Protein AF-A0A7C1V9N7-F1 (afdb_monomer)

Sequence (84 aa):
NDELTNHWDNGMVGNYWSDYSGIDADDDGIGDTPYDIPGVEGVQDNFPIWDDGPDVQIPGYNLSFFLGILSVVVIILSKKLKKS

Structure (mmCIF, N/CA/C/O backbone):
data_AF-A0A7C1V9N7-F1
#
_entry.id   AF-A0A7C1V9N7-F1
#
loop_
_atom_site.group_PDB
_atom_site.id
_atom_site.type_symbol
_atom_site.label_atom_id
_atom_site.label_alt_id
_atom_site.label_comp_id
_atom_site.label_asym_id
_atom_site.label_entity_id
_atom_site.label_seq_id
_atom_site.pdbx_PDB_ins_code
_atom_site.Cartn_x
_atom_site.Cartn_y
_atom_site.Cartn_z
_atom_site.occupancy
_atom_site.B_iso_or_equiv
_atom_site.auth_seq_id
_atom_site.auth_comp_id
_atom_site.auth_asym_id
_atom_site.auth_atom_id
_atom_site.pdbx_PDB_model_num
ATOM 1 N N . ASN A 1 1 ? 8.287 -20.126 -27.208 1.00 41.78 1 ASN A N 1
ATOM 2 C CA . ASN A 1 1 ? 8.063 -19.696 -25.818 1.00 41.78 1 ASN A CA 1
ATOM 3 C C . ASN A 1 1 ? 9.255 -18.850 -25.447 1.00 41.78 1 ASN A C 1
ATOM 5 O O . ASN A 1 1 ? 10.202 -19.381 -24.886 1.00 41.78 1 ASN A O 1
ATOM 9 N N . ASP A 1 2 ? 9.263 -17.600 -25.911 1.00 46.03 2 ASP A N 1
ATOM 10 C CA . ASP A 1 2 ? 10.218 -16.624 -25.392 1.00 46.03 2 ASP A CA 1
ATOM 11 C C . ASP A 1 2 ? 9.733 -16.301 -23.991 1.00 46.03 2 ASP A C 1
ATOM 13 O O . ASP A 1 2 ? 8.665 -15.714 -23.813 1.00 46.03 2 ASP A O 1
ATOM 17 N N . GLU A 1 3 ? 10.465 -16.797 -23.001 1.00 54.44 3 GLU A N 1
ATOM 18 C CA . GLU A 1 3 ? 10.309 -16.305 -21.650 1.00 54.44 3 GLU A CA 1
ATOM 19 C C . GLU A 1 3 ? 10.646 -14.820 -21.694 1.00 54.44 3 GLU A C 1
ATOM 21 O O . GLU A 1 3 ? 11.743 -14.423 -22.090 1.00 54.44 3 GLU A O 1
ATOM 26 N N . LEU A 1 4 ? 9.664 -13.994 -21.345 1.00 57.38 4 LEU A N 1
ATOM 27 C CA . LEU A 1 4 ? 9.796 -12.554 -21.175 1.00 57.38 4 LEU A CA 1
ATOM 28 C C . LEU A 1 4 ? 10.628 -12.260 -19.917 1.00 57.38 4 LEU A C 1
ATOM 30 O O .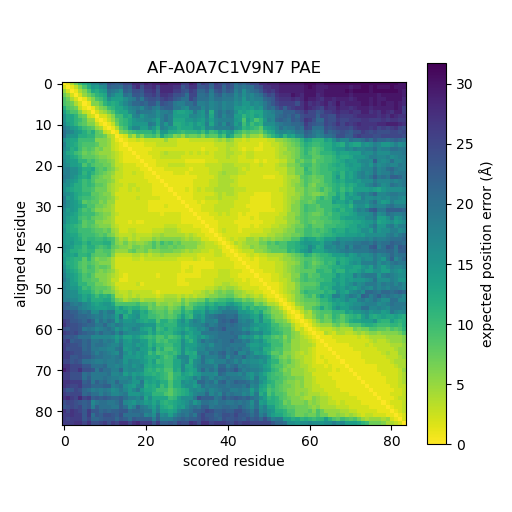 LEU A 1 4 ? 10.206 -11.528 -19.029 1.00 57.38 4 LEU A O 1
ATOM 34 N N . THR A 1 5 ? 11.815 -12.855 -19.814 1.00 53.91 5 THR A N 1
ATOM 35 C CA . THR A 1 5 ? 12.824 -12.494 -18.826 1.00 53.91 5 THR A CA 1
ATOM 36 C C . THR A 1 5 ? 13.386 -11.142 -19.229 1.00 53.91 5 THR A C 1
ATOM 38 O O . THR A 1 5 ? 14.352 -11.038 -19.990 1.00 53.91 5 THR A O 1
ATOM 41 N N . ASN A 1 6 ? 12.728 -10.086 -18.762 1.00 56.84 6 ASN A N 1
ATOM 42 C CA . ASN A 1 6 ? 13.232 -8.733 -18.865 1.00 56.84 6 ASN A CA 1
ATOM 43 C C . ASN A 1 6 ? 14.483 -8.639 -17.987 1.00 56.84 6 ASN A C 1
ATOM 45 O O . ASN A 1 6 ? 14.415 -8.673 -16.768 1.00 56.84 6 ASN A O 1
ATOM 49 N N . HIS A 1 7 ? 15.648 -8.547 -18.624 1.00 54.69 7 HIS A N 1
ATOM 50 C CA . HIS A 1 7 ? 16.967 -8.672 -17.991 1.00 54.69 7 HIS A CA 1
ATOM 51 C C . HIS A 1 7 ? 17.318 -7.543 -16.988 1.00 54.69 7 HIS A C 1
ATOM 53 O O . HIS A 1 7 ? 18.446 -7.490 -16.493 1.00 54.69 7 HIS A O 1
ATOM 59 N N . TRP A 1 8 ? 16.379 -6.621 -16.740 1.00 57.78 8 TRP A N 1
ATOM 60 C CA . TRP A 1 8 ? 16.446 -5.552 -15.743 1.00 57.78 8 TRP A CA 1
ATOM 61 C C . TRP A 1 8 ? 15.771 -5.922 -14.413 1.00 57.78 8 TRP A C 1
ATOM 63 O O . TRP A 1 8 ? 16.068 -5.281 -13.411 1.00 57.78 8 TRP A O 1
ATOM 73 N N . ASP A 1 9 ? 14.925 -6.954 -14.393 1.00 55.16 9 ASP A N 1
ATOM 74 C CA . ASP A 1 9 ? 14.288 -7.481 -13.187 1.00 55.16 9 ASP A CA 1
ATOM 75 C C . ASP A 1 9 ? 15.174 -8.591 -12.596 1.00 55.16 9 ASP A C 1
ATOM 77 O O . ASP A 1 9 ? 15.432 -9.615 -13.234 1.00 55.16 9 ASP A O 1
ATOM 81 N N . ASN A 1 10 ? 15.713 -8.372 -11.395 1.00 63.88 10 ASN A N 1
ATOM 82 C CA . ASN A 1 10 ? 16.496 -9.380 -10.673 1.00 63.88 10 ASN A CA 1
ATOM 83 C C . ASN A 1 10 ? 15.641 -10.202 -9.687 1.00 63.88 10 ASN A C 1
ATOM 85 O O . ASN A 1 10 ? 16.205 -10.962 -8.898 1.00 63.88 10 ASN A O 1
ATOM 89 N N . GLY A 1 11 ? 14.314 -10.024 -9.704 1.00 60.53 11 GLY A N 1
ATOM 90 C C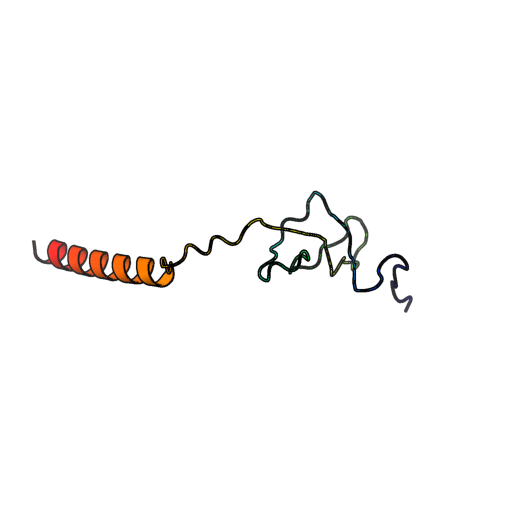A . GLY A 1 11 ? 13.368 -10.629 -8.767 1.00 60.53 11 GLY A CA 1
ATOM 91 C C . GLY A 1 11 ? 13.476 -10.102 -7.332 1.00 60.53 11 GLY A C 1
ATOM 92 O O . GLY A 1 11 ? 12.958 -10.735 -6.419 1.00 60.53 11 GLY A O 1
ATOM 93 N N . MET A 1 12 ? 14.204 -9.002 -7.114 1.00 57.12 12 MET A N 1
ATOM 94 C CA . MET A 1 12 ? 14.427 -8.365 -5.808 1.00 57.12 12 MET A CA 1
ATOM 95 C C . MET A 1 12 ? 14.156 -6.852 -5.818 1.00 57.12 12 MET A C 1
ATOM 97 O O . MET A 1 12 ? 14.033 -6.265 -4.750 1.00 57.12 12 MET A O 1
ATOM 101 N N . VAL A 1 13 ? 14.123 -6.201 -6.988 1.00 65.12 13 VAL A N 1
ATOM 102 C CA . VAL A 1 13 ? 13.880 -4.757 -7.149 1.00 65.12 13 VAL A CA 1
ATOM 103 C C . VAL A 1 13 ? 13.033 -4.559 -8.405 1.00 65.12 13 VAL A C 1
ATOM 105 O O . VAL A 1 13 ? 13.540 -4.800 -9.501 1.00 65.12 13 VAL A O 1
ATOM 108 N N . GLY A 1 14 ? 11.773 -4.136 -8.270 1.00 74.50 14 GLY A N 1
ATOM 109 C CA . GLY A 1 14 ? 10.965 -3.731 -9.427 1.00 74.50 14 GLY A CA 1
ATOM 110 C C . GLY A 1 14 ? 11.079 -2.240 -9.733 1.00 74.50 14 GLY A C 1
ATOM 111 O O . GLY A 1 14 ? 12.046 -1.579 -9.342 1.00 74.50 14 GLY A O 1
ATOM 112 N N . ASN A 1 15 ? 10.120 -1.699 -10.482 1.00 86.69 15 ASN A N 1
ATOM 113 C CA . ASN A 1 15 ? 10.163 -0.311 -10.941 1.00 86.69 15 ASN A CA 1
ATOM 114 C C . ASN A 1 15 ? 9.211 0.600 -10.164 1.00 86.69 15 ASN A C 1
ATOM 116 O O . ASN A 1 15 ? 8.188 0.173 -9.636 1.00 86.69 15 ASN A O 1
ATOM 120 N N . TYR A 1 16 ? 9.528 1.897 -10.162 1.00 88.06 16 TYR A N 1
ATOM 121 C CA . TYR A 1 16 ? 8.589 2.930 -9.739 1.00 88.06 16 TYR A CA 1
ATOM 122 C C . TYR A 1 16 ? 7.647 3.302 -10.887 1.00 88.06 16 TYR A C 1
ATOM 124 O O . TYR A 1 16 ? 8.099 3.675 -11.975 1.00 88.06 16 TYR A O 1
ATOM 132 N N . TRP A 1 17 ? 6.348 3.290 -10.604 1.00 91.00 17 TRP A N 1
ATOM 133 C CA . TRP A 1 17 ? 5.291 3.656 -11.541 1.00 91.00 17 TRP A CA 1
ATOM 134 C C . TRP A 1 17 ? 4.478 4.810 -10.959 1.00 91.00 17 TRP A C 1
ATOM 136 O O . TRP A 1 17 ? 3.882 4.691 -9.892 1.00 91.00 17 TRP A O 1
ATOM 146 N N . SER A 1 18 ? 4.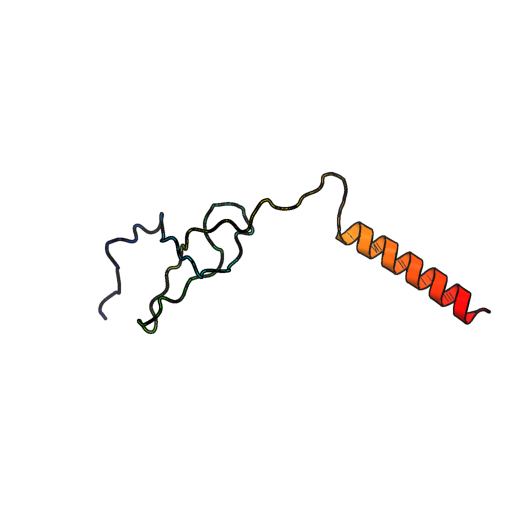453 5.952 -11.651 1.00 91.75 18 SER A N 1
ATOM 147 C CA . SER A 1 18 ? 3.811 7.174 -11.136 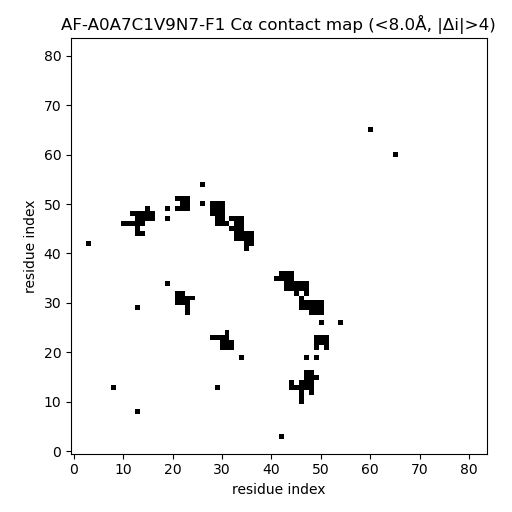1.00 91.75 18 SER A CA 1
ATOM 148 C C . SER A 1 18 ? 2.289 7.080 -11.008 1.00 91.75 18 SER A C 1
ATOM 150 O O . SER A 1 18 ? 1.673 7.905 -10.341 1.00 91.75 18 SER A O 1
ATOM 152 N N . ASP A 1 19 ? 1.689 6.136 -11.721 1.00 93.44 19 ASP A N 1
ATOM 153 C CA . ASP A 1 19 ? 0.257 5.869 -11.799 1.00 93.44 19 ASP A CA 1
ATOM 154 C C . ASP A 1 19 ? -0.137 4.556 -11.109 1.00 93.44 19 ASP A C 1
ATOM 156 O O . ASP A 1 19 ? -1.318 4.209 -11.107 1.00 93.44 19 ASP A O 1
ATOM 160 N N . TYR A 1 20 ? 0.819 3.838 -10.508 1.00 93.81 20 TYR A N 1
ATOM 161 C CA . TYR A 1 20 ? 0.489 2.724 -9.631 1.00 93.81 20 TYR A CA 1
ATOM 162 C C . TYR A 1 20 ? -0.223 3.258 -8.388 1.00 93.81 20 TYR A C 1
ATOM 164 O O . TYR A 1 20 ? 0.126 4.302 -7.845 1.00 93.81 20 TYR A O 1
ATOM 172 N N . SER A 1 21 ? -1.285 2.569 -7.986 1.00 92.88 21 SER A N 1
ATOM 173 C CA . SER A 1 21 ? -2.157 2.977 -6.882 1.00 92.88 21 SER A CA 1
ATOM 174 C C . SER A 1 21 ? -2.550 1.774 -6.027 1.00 92.88 21 SER A C 1
ATOM 176 O O . SER A 1 21 ? -3.708 1.655 -5.616 1.00 92.88 21 SER A O 1
ATOM 178 N N . GLY A 1 22 ? -1.625 0.823 -5.882 1.00 92.75 22 GLY A N 1
ATOM 179 C CA . GLY A 1 22 ? -1.829 -0.362 -5.062 1.00 92.75 22 GLY A CA 1
ATOM 180 C C . GLY A 1 22 ? -1.691 -0.077 -3.569 1.00 92.75 22 GLY A C 1
ATOM 181 O O . GLY A 1 22 ? -1.808 1.062 -3.118 1.00 92.75 22 GLY A O 1
ATOM 182 N N . ILE A 1 23 ? -1.477 -1.150 -2.819 1.00 92.88 23 ILE A N 1
ATOM 183 C CA . ILE A 1 23 ? -1.348 -1.184 -1.358 1.00 92.88 23 ILE A CA 1
ATOM 184 C C . ILE A 1 23 ? -0.003 -1.849 -1.046 1.00 92.88 23 ILE A C 1
ATOM 186 O O . ILE A 1 23 ? 0.450 -2.667 -1.850 1.00 92.88 23 ILE A O 1
ATOM 190 N N . ASP A 1 24 ? 0.620 -1.463 0.061 1.00 92.75 24 ASP A N 1
ATOM 191 C CA . ASP A 1 24 ? 1.792 -2.125 0.652 1.00 92.75 24 ASP A CA 1
ATOM 192 C C . ASP A 1 24 ? 1.423 -2.506 2.095 1.00 92.75 24 ASP A C 1
ATOM 194 O O . ASP A 1 24 ? 1.687 -1.781 3.047 1.00 92.75 24 ASP A O 1
ATOM 198 N N . ALA A 1 25 ? 0.662 -3.592 2.257 1.00 90.62 25 ALA A N 1
ATOM 199 C CA . ALA A 1 25 ? 0.027 -3.909 3.535 1.00 90.62 25 ALA A CA 1
ATOM 200 C C . ALA A 1 25 ? 0.995 -4.476 4.582 1.00 90.62 25 ALA A C 1
ATOM 202 O O . ALA A 1 25 ? 0.624 -4.573 5.758 1.00 90.62 25 ALA A O 1
ATOM 203 N N . ASP A 1 26 ? 2.175 -4.936 4.166 1.00 91.31 26 ASP A N 1
ATOM 204 C CA . ASP A 1 26 ? 3.219 -5.438 5.056 1.00 91.31 26 ASP A CA 1
ATOM 205 C C . ASP A 1 26 ? 4.412 -4.481 5.222 1.00 91.31 26 ASP A C 1
ATOM 207 O O . ASP A 1 26 ? 5.344 -4.814 5.965 1.00 91.31 26 ASP A O 1
ATOM 211 N N . ASP A 1 27 ? 4.305 -3.268 4.666 1.00 90.94 27 ASP A N 1
ATOM 212 C CA . ASP A 1 27 ? 5.261 -2.162 4.764 1.00 90.94 27 ASP A CA 1
ATOM 213 C C . ASP A 1 27 ? 6.682 -2.567 4.305 1.00 90.94 27 ASP A C 1
ATOM 215 O O . ASP A 1 27 ? 7.688 -2.192 4.933 1.00 90.94 27 ASP A O 1
ATOM 219 N N . ASP A 1 28 ? 6.798 -3.376 3.245 1.00 90.88 28 ASP A N 1
ATOM 220 C CA . ASP A 1 28 ? 8.086 -3.874 2.740 1.00 90.88 28 ASP A CA 1
ATOM 221 C C . ASP A 1 28 ? 8.694 -3.007 1.614 1.00 90.88 28 ASP A C 1
ATOM 223 O O . ASP A 1 28 ? 9.868 -3.179 1.248 1.00 90.88 28 ASP A O 1
ATOM 227 N N . GLY A 1 29 ? 7.947 -2.001 1.143 1.00 90.44 29 GLY A N 1
ATOM 228 C CA . GLY A 1 29 ? 8.313 -1.095 0.057 1.00 90.44 29 GLY A CA 1
ATOM 229 C C . GLY A 1 29 ? 7.968 -1.626 -1.339 1.00 90.44 29 GLY A C 1
ATOM 230 O O . GLY A 1 29 ? 8.416 -1.048 -2.344 1.00 90.44 29 GLY A O 1
ATOM 231 N N . ILE A 1 30 ? 7.224 -2.730 -1.420 1.00 91.56 30 ILE A N 1
ATOM 232 C CA . ILE A 1 30 ? 6.743 -3.365 -2.642 1.00 91.56 30 ILE A CA 1
ATOM 233 C C . ILE A 1 30 ? 5.216 -3.377 -2.617 1.00 91.56 30 ILE A C 1
ATOM 235 O O . ILE A 1 30 ? 4.559 -3.747 -1.657 1.00 91.56 30 ILE A O 1
ATOM 239 N N . GLY A 1 31 ? 4.617 -2.991 -3.736 1.00 93.25 31 GLY A N 1
ATOM 240 C CA . GLY A 1 31 ? 3.181 -3.084 -3.894 1.00 93.25 31 GLY A CA 1
ATOM 241 C C . GLY A 1 31 ? 2.697 -4.537 -3.946 1.00 93.25 31 GLY A C 1
ATOM 242 O O . GLY A 1 31 ? 3.145 -5.318 -4.782 1.00 93.25 31 GLY A O 1
ATOM 243 N N . ASP A 1 32 ? 1.669 -4.847 -3.159 1.00 94.06 32 ASP A N 1
ATOM 244 C CA . ASP A 1 32 ? 1.030 -6.169 -3.057 1.00 94.06 32 ASP A CA 1
ATOM 245 C C . ASP A 1 32 ? 0.372 -6.662 -4.357 1.00 94.06 32 ASP A C 1
ATOM 247 O O . ASP A 1 32 ? -0.018 -7.827 -4.487 1.00 94.06 32 ASP A O 1
ATOM 251 N N . THR A 1 33 ? 0.144 -5.756 -5.310 1.00 94.00 33 THR A N 1
ATOM 252 C CA . THR A 1 33 ? -0.559 -6.044 -6.561 1.00 94.00 33 THR A CA 1
ATOM 253 C C . THR A 1 33 ? 0.367 -5.809 -7.752 1.00 94.00 33 THR A C 1
ATOM 255 O O . THR A 1 33 ? 0.926 -4.722 -7.875 1.00 94.00 33 THR A O 1
ATOM 258 N N . PRO A 1 34 ? 0.487 -6.766 -8.688 1.00 91.94 34 PRO A N 1
ATOM 259 C CA . PRO A 1 34 ? 1.254 -6.549 -9.908 1.00 91.94 34 PRO A CA 1
ATOM 260 C C . PRO A 1 34 ? 0.746 -5.346 -10.716 1.00 91.94 34 PRO A C 1
ATOM 262 O O . PRO A 1 34 ? -0.462 -5.124 -10.826 1.00 91.94 34 PRO A O 1
ATOM 265 N N . TYR A 1 35 ? 1.664 -4.598 -11.326 1.00 92.06 35 TYR A N 1
ATOM 266 C CA . TYR A 1 35 ? 1.346 -3.495 -12.232 1.00 92.06 35 TYR A CA 1
ATOM 267 C C . TYR A 1 35 ? 1.374 -3.964 -13.692 1.00 92.06 35 TYR A C 1
ATOM 269 O O . TYR A 1 35 ? 2.404 -4.414 -14.196 1.00 92.06 35 TYR A O 1
ATOM 277 N N . ASP A 1 36 ? 0.243 -3.842 -14.389 1.00 92.06 36 ASP A N 1
ATOM 278 C CA . ASP A 1 36 ? 0.144 -4.101 -15.828 1.00 92.06 36 ASP A CA 1
ATOM 279 C C . ASP A 1 36 ? 0.906 -3.035 -16.622 1.00 92.06 36 ASP A C 1
ATOM 281 O O . ASP A 1 36 ? 0.555 -1.857 -16.574 1.00 92.06 36 ASP A O 1
ATOM 285 N N . ILE A 1 37 ? 1.910 -3.437 -17.409 1.00 87.56 37 ILE A N 1
ATOM 286 C CA . ILE A 1 37 ? 2.724 -2.485 -18.172 1.00 87.56 37 ILE A CA 1
ATOM 287 C C . ILE A 1 37 ? 1.924 -1.966 -19.380 1.00 87.56 37 ILE A C 1
ATOM 289 O O . ILE A 1 37 ? 1.616 -2.738 -20.300 1.00 87.56 37 ILE A O 1
ATOM 293 N N . PRO A 1 38 ? 1.620 -0.654 -19.459 1.00 87.62 38 PRO A N 1
ATOM 294 C CA . PRO A 1 38 ? 0.822 -0.117 -20.551 1.00 87.62 38 PRO A CA 1
ATOM 295 C C . PRO A 1 38 ? 1.483 -0.342 -21.914 1.00 87.62 38 PRO A C 1
ATOM 297 O O . PRO A 1 38 ? 2.659 -0.045 -22.124 1.00 87.62 38 PRO A O 1
ATOM 300 N N . GLY A 1 39 ?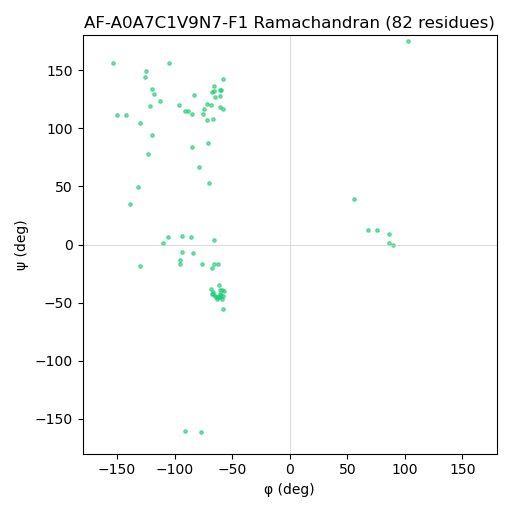 0.697 -0.827 -22.875 1.00 87.06 39 GLY A N 1
ATOM 301 C CA . GLY A 1 39 ? 1.155 -1.052 -24.248 1.00 87.06 39 GLY A CA 1
ATOM 302 C C . GLY A 1 39 ? 1.831 -2.402 -24.495 1.00 87.06 39 GLY A C 1
ATOM 303 O O . GLY A 1 39 ? 2.219 -2.658 -25.636 1.00 87.06 39 GLY A O 1
ATOM 304 N N . VAL A 1 40 ? 1.932 -3.277 -23.486 1.00 85.94 40 VAL A N 1
ATOM 305 C CA . VAL A 1 40 ? 2.440 -4.645 -23.656 1.00 85.94 40 VAL A CA 1
ATOM 306 C C . VAL A 1 40 ? 1.473 -5.644 -23.018 1.00 85.94 40 VAL A C 1
ATOM 308 O O . VAL A 1 40 ? 1.395 -5.771 -21.802 1.00 85.94 40 VAL A O 1
ATOM 311 N N . GLU A 1 41 ? 0.704 -6.360 -23.842 1.00 86.88 41 GLU A N 1
ATOM 312 C CA . GLU A 1 41 ? -0.272 -7.333 -23.338 1.00 86.88 41 GLU A CA 1
ATOM 313 C C . GLU A 1 41 ? 0.412 -8.510 -22.629 1.00 86.88 41 GLU A C 1
ATOM 315 O O . GLU A 1 41 ? 1.342 -9.119 -23.160 1.00 86.88 41 GLU A O 1
ATOM 320 N N . GLY A 1 42 ? -0.089 -8.854 -21.440 1.00 83.56 42 GLY A N 1
ATOM 321 C CA . GLY A 1 42 ? 0.375 -10.009 -20.668 1.00 83.56 42 GLY A CA 1
ATOM 322 C C . GLY A 1 42 ? 1.720 -9.815 -19.967 1.00 83.56 42 GLY A C 1
ATOM 323 O O . GLY A 1 42 ? 2.292 -10.800 -19.505 1.00 83.56 42 GLY A O 1
ATOM 324 N N . VAL A 1 43 ? 2.227 -8.579 -19.890 1.00 86.19 43 VAL A N 1
ATOM 325 C CA . VAL A 1 43 ? 3.465 -8.256 -19.174 1.00 86.19 43 VAL A CA 1
ATOM 326 C C . VAL A 1 43 ? 3.144 -7.402 -17.961 1.00 86.19 43 VAL A C 1
ATOM 328 O O . VAL A 1 43 ? 2.550 -6.332 -18.080 1.00 86.19 43 VAL A O 1
ATOM 331 N N . GLN A 1 44 ? 3.559 -7.893 -16.800 1.00 89.25 44 GLN A N 1
ATOM 332 C CA . GLN A 1 44 ? 3.326 -7.263 -15.510 1.00 89.25 44 GLN A CA 1
ATOM 333 C C . GLN A 1 44 ? 4.656 -7.072 -14.788 1.00 89.25 44 GLN A C 1
ATOM 335 O O . GLN A 1 44 ? 5.544 -7.922 -14.884 1.00 89.25 44 GLN A O 1
ATOM 340 N N . ASP A 1 45 ? 4.776 -5.967 -14.063 1.00 87.56 45 ASP A N 1
ATOM 341 C CA . ASP A 1 45 ? 5.763 -5.818 -13.002 1.00 87.56 45 ASP A CA 1
ATOM 342 C C . ASP A 1 45 ? 5.166 -6.414 -11.723 1.00 87.56 45 ASP A C 1
ATOM 344 O O . ASP A 1 45 ? 4.172 -5.906 -11.208 1.00 87.56 45 ASP A O 1
ATOM 348 N N . ASN A 1 46 ? 5.726 -7.527 -11.248 1.00 90.50 46 ASN A N 1
ATOM 349 C CA . ASN A 1 46 ? 5.230 -8.217 -10.053 1.00 90.50 46 ASN A CA 1
ATOM 350 C C . ASN A 1 46 ? 5.772 -7.621 -8.750 1.00 90.50 46 ASN A C 1
ATOM 352 O O . ASN A 1 46 ? 5.334 -8.043 -7.685 1.00 90.50 46 ASN A O 1
ATOM 356 N N . PHE A 1 47 ? 6.719 -6.682 -8.833 1.00 90.50 47 PHE A N 1
ATOM 357 C CA . PHE A 1 47 ? 7.369 -6.081 -7.672 1.00 90.50 47 PHE A CA 1
ATOM 358 C C . PHE A 1 47 ? 7.398 -4.543 -7.765 1.00 90.50 47 PHE A C 1
ATOM 360 O O . PHE A 1 47 ? 8.465 -3.947 -7.595 1.00 90.50 47 PHE A O 1
ATOM 367 N N . PRO A 1 48 ? 6.268 -3.868 -8.056 1.00 92.12 48 PRO A N 1
ATOM 368 C CA . PRO A 1 48 ? 6.257 -2.415 -8.199 1.00 92.12 48 PRO A CA 1
ATOM 369 C C . PRO A 1 48 ? 6.712 -1.747 -6.896 1.00 92.12 48 PRO A C 1
ATOM 371 O O . PRO A 1 48 ? 6.225 -2.086 -5.825 1.00 92.12 48 PRO A O 1
ATOM 374 N N . ILE A 1 49 ? 7.623 -0.776 -6.978 1.00 91.62 49 ILE A N 1
ATOM 375 C CA . ILE A 1 49 ? 8.069 -0.014 -5.802 1.00 91.62 49 ILE A CA 1
ATOM 376 C C . ILE A 1 49 ? 6.932 0.909 -5.367 1.00 91.62 49 ILE A C 1
ATOM 378 O O . ILE A 1 49 ? 6.511 1.777 -6.144 1.00 91.62 49 ILE A O 1
ATOM 382 N N . TRP A 1 50 ? 6.463 0.753 -4.130 1.00 92.94 50 TRP A N 1
ATOM 383 C CA . TRP A 1 50 ? 5.336 1.512 -3.599 1.00 92.94 50 TRP A CA 1
ATOM 384 C C . TRP A 1 50 ? 5.398 1.653 -2.080 1.00 92.94 50 TRP A C 1
ATOM 386 O O . TRP A 1 50 ? 6.046 0.868 -1.411 1.00 92.94 50 TRP A O 1
ATOM 396 N N . ASP A 1 51 ? 4.745 2.6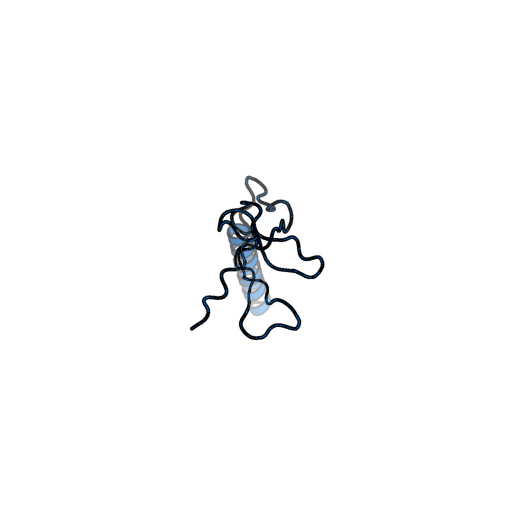96 -1.580 1.00 90.94 51 ASP A N 1
ATOM 397 C CA . ASP A 1 51 ? 4.539 2.999 -0.164 1.00 90.94 51 ASP A CA 1
ATOM 398 C C . ASP A 1 51 ? 3.201 3.751 -0.123 1.00 90.94 51 ASP A C 1
ATOM 400 O O . ASP A 1 51 ? 3.077 4.842 -0.699 1.00 90.94 51 ASP A O 1
ATOM 404 N N . ASP A 1 52 ? 2.168 3.136 0.454 1.00 89.69 52 ASP A N 1
ATOM 405 C CA . ASP A 1 52 ? 0.833 3.735 0.568 1.00 89.69 52 ASP A CA 1
ATOM 406 C C . ASP A 1 52 ? 0.682 4.639 1.806 1.00 89.69 52 ASP A C 1
ATOM 408 O O . ASP A 1 52 ? -0.378 5.239 2.036 1.00 89.69 52 ASP A O 1
ATOM 412 N N . GLY A 1 53 ? 1.787 4.860 2.518 1.00 86.88 53 GLY A N 1
ATOM 413 C CA . GLY A 1 53 ? 1.915 5.731 3.667 1.00 86.88 53 GLY A CA 1
ATOM 414 C C . GLY A 1 53 ? 1.936 4.965 4.987 1.00 86.88 53 GLY A C 1
ATOM 415 O O . GLY A 1 53 ? 1.728 3.764 5.047 1.00 86.88 53 GLY A O 1
ATOM 416 N N . PRO A 1 54 ? 2.160 5.674 6.107 1.00 81.00 54 PRO A N 1
ATOM 417 C CA . PRO A 1 54 ? 2.268 5.027 7.399 1.00 81.00 54 PRO A CA 1
ATOM 418 C C . PRO A 1 54 ? 0.950 4.371 7.787 1.00 81.00 54 PRO A C 1
ATOM 420 O O . PRO A 1 54 ? -0.093 5.029 7.902 1.00 81.00 54 PRO A O 1
ATOM 423 N N . ASP A 1 55 ? 1.061 3.098 8.121 1.00 74.31 55 ASP A N 1
ATOM 424 C CA . ASP A 1 55 ? -0.015 2.314 8.670 1.00 74.31 55 ASP A CA 1
ATOM 425 C C . ASP A 1 55 ? -0.537 2.977 9.966 1.00 74.31 55 ASP A C 1
ATOM 427 O O . ASP A 1 55 ? 0.190 3.175 10.951 1.00 74.31 55 ASP A O 1
ATOM 431 N N . VAL A 1 56 ? -1.803 3.423 9.980 1.00 69.44 56 VAL A N 1
ATOM 432 C CA . VAL A 1 56 ? -2.380 4.177 11.115 1.00 69.44 56 VAL A CA 1
ATOM 433 C C . VAL A 1 56 ? -2.763 3.212 12.243 1.00 69.44 56 VAL A C 1
ATOM 435 O O . VAL A 1 56 ? -3.926 3.041 12.610 1.00 69.44 56 VAL A O 1
ATOM 438 N N . GLN A 1 57 ? -1.756 2.585 12.845 1.00 67.62 57 GLN A N 1
ATOM 439 C CA . GLN A 1 57 ? -1.879 1.768 14.046 1.00 67.62 57 GLN A CA 1
ATOM 440 C C . GLN A 1 57 ? -1.807 2.677 15.278 1.00 67.62 57 GLN A C 1
ATOM 442 O O . GLN A 1 57 ? -0.746 2.854 15.873 1.00 67.62 57 GLN A O 1
ATOM 447 N N . ILE A 1 58 ? -2.923 3.293 15.688 1.00 69.88 58 ILE A N 1
ATOM 448 C CA . ILE A 1 58 ? -2.935 4.103 16.920 1.00 69.88 58 ILE A CA 1
ATOM 449 C C . ILE A 1 58 ? -2.936 3.151 18.133 1.00 69.88 58 ILE A C 1
ATOM 451 O O . ILE A 1 58 ? -3.946 2.480 18.384 1.00 69.88 58 ILE A O 1
ATOM 455 N N . PRO A 1 59 ? -1.854 3.087 18.938 1.00 74.88 59 PRO A N 1
ATOM 456 C CA . PRO A 1 59 ? -1.771 2.140 20.044 1.00 74.88 59 PRO A CA 1
ATOM 457 C C . PRO A 1 59 ? -2.894 2.384 21.055 1.00 74.88 59 PRO A C 1
ATOM 459 O O . PRO A 1 59 ? -3.095 3.502 21.529 1.00 74.88 59 PRO A O 1
ATOM 462 N N . GLY A 1 60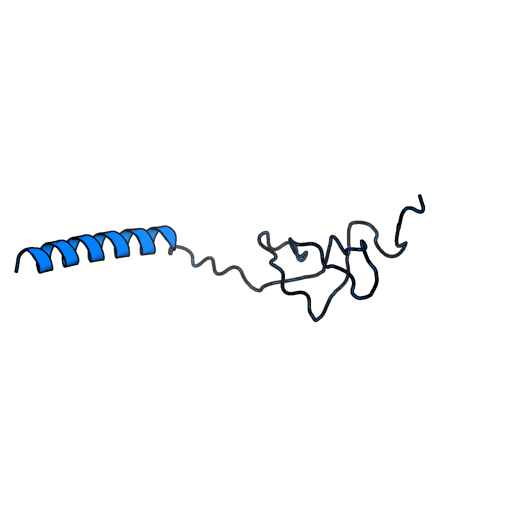 ? -3.639 1.329 21.385 1.00 73.88 60 GLY A N 1
ATOM 463 C CA . GLY A 1 60 ? -4.780 1.400 22.304 1.00 73.88 60 GLY A CA 1
ATOM 464 C C . GLY A 1 60 ? -6.131 1.706 21.648 1.00 73.88 60 GLY A C 1
ATOM 465 O O . GLY A 1 60 ? -7.141 1.718 22.350 1.00 73.88 60 GLY A O 1
ATOM 466 N N . TYR A 1 61 ? -6.183 1.884 20.325 1.00 76.94 61 TYR A N 1
ATOM 467 C CA . TYR A 1 61 ? -7.418 2.133 19.583 1.00 76.94 61 TYR A CA 1
ATOM 468 C C . TYR A 1 61 ? -7.637 1.027 18.552 1.00 76.94 61 TYR A C 1
ATOM 470 O O . TYR A 1 61 ? -7.137 1.080 17.437 1.00 76.94 61 TYR A O 1
ATOM 478 N N . ASN A 1 62 ? -8.407 0.004 18.921 1.00 80.81 62 ASN A N 1
ATOM 479 C CA . ASN A 1 62 ? -8.780 -1.049 17.982 1.00 80.81 62 ASN A CA 1
ATOM 480 C C . ASN A 1 62 ? -10.068 -0.643 17.245 1.00 80.81 62 ASN A C 1
ATOM 482 O O . ASN A 1 62 ? -11.126 -0.520 17.867 1.00 80.81 62 ASN A O 1
ATOM 486 N N . LEU A 1 63 ? -9.998 -0.428 15.929 1.00 82.06 63 LEU A N 1
ATOM 487 C CA . LEU A 1 63 ? -11.150 0.013 15.132 1.00 82.06 63 LEU A CA 1
ATOM 488 C C . LEU A 1 63 ? -12.343 -0.952 15.251 1.00 82.06 63 LEU A C 1
ATOM 490 O O . LEU A 1 63 ? -13.480 -0.512 15.433 1.00 82.06 63 LEU A O 1
ATOM 494 N N . SER A 1 64 ? -12.089 -2.263 15.260 1.00 83.25 64 SER A N 1
ATOM 495 C CA . SER A 1 64 ? -13.122 -3.287 15.465 1.00 83.25 64 SER A CA 1
ATOM 496 C C . SER A 1 64 ? -13.793 -3.161 16.837 1.00 83.25 64 SER A C 1
ATOM 498 O O . SER A 1 64 ? -15.002 -3.366 16.959 1.00 83.25 64 SER A O 1
ATOM 500 N N . PHE A 1 65 ? -13.045 -2.756 17.868 1.00 85.81 65 PHE A N 1
ATOM 501 C CA . PHE A 1 65 ? -13.594 -2.478 19.196 1.00 85.81 65 PHE A CA 1
ATOM 502 C C . PHE A 1 65 ? -14.513 -1.245 19.197 1.00 85.81 65 PHE A C 1
ATOM 504 O O . PHE A 1 65 ? -15.605 -1.303 19.767 1.00 85.81 65 PHE A O 1
ATOM 511 N N . PHE A 1 66 ? -14.136 -0.160 18.509 1.00 86.75 66 PHE A N 1
ATOM 512 C CA . PHE A 1 66 ? -14.991 1.029 18.371 1.00 86.75 66 PHE A CA 1
ATOM 513 C C . PHE A 1 66 ? -16.278 0.744 17.603 1.00 86.75 66 PHE A C 1
ATOM 515 O O . PHE A 1 66 ? -17.355 1.141 18.054 1.00 86.75 66 PHE A O 1
ATOM 522 N N . LEU A 1 67 ? -16.191 0.020 16.485 1.00 90.00 67 LEU A N 1
ATOM 523 C CA . LEU A 1 67 ? -17.365 -0.412 15.724 1.00 90.00 67 LEU A CA 1
ATOM 524 C C . LEU A 1 67 ? -18.280 -1.302 16.578 1.00 90.00 67 LEU A C 1
ATOM 526 O O . LEU A 1 67 ? -19.502 -1.134 16.564 1.00 90.00 67 LEU A O 1
ATOM 530 N N . GLY A 1 68 ? -17.690 -2.179 17.395 1.00 93.19 68 GLY A N 1
ATOM 531 C CA . GLY A 1 68 ? -18.404 -2.979 18.386 1.00 93.19 68 GLY A CA 1
ATOM 532 C C . GLY A 1 68 ? -19.178 -2.122 19.389 1.00 93.19 68 GLY A C 1
ATOM 533 O O . GLY A 1 68 ? -20.398 -2.267 19.499 1.00 93.19 68 GLY A O 1
ATOM 534 N N . ILE A 1 69 ? -18.513 -1.186 20.077 1.00 93.81 69 ILE A N 1
ATOM 535 C CA . ILE A 1 69 ? -19.163 -0.282 21.045 1.00 93.81 69 ILE A CA 1
ATOM 536 C C . ILE A 1 69 ? -20.273 0.535 20.374 1.00 93.81 69 ILE A C 1
ATOM 538 O O . ILE A 1 69 ? -21.389 0.603 20.898 1.00 93.81 69 ILE A O 1
ATOM 542 N N . LEU A 1 70 ? -19.995 1.121 19.207 1.00 95.19 70 LEU A N 1
ATOM 543 C CA . LEU A 1 70 ? -20.960 1.922 18.458 1.00 95.19 70 LEU A CA 1
ATOM 544 C C . LEU A 1 70 ? -22.216 1.107 18.121 1.00 95.19 70 LEU A C 1
ATOM 546 O O . LEU A 1 70 ? -23.332 1.583 18.337 1.00 95.19 70 LEU A O 1
ATOM 550 N N . SER A 1 71 ? -22.051 -0.141 17.672 1.00 96.38 71 SER A N 1
ATOM 551 C CA . SER A 1 71 ? -23.176 -1.024 17.348 1.00 96.38 71 SER A CA 1
ATOM 552 C C . SER A 1 71 ? -24.085 -1.285 18.558 1.00 96.38 71 SER A C 1
ATOM 554 O O . SER A 1 71 ? -25.311 -1.202 18.449 1.00 96.38 71 SER A O 1
ATOM 556 N N . VAL A 1 72 ? -23.502 -1.514 19.742 1.00 96.50 72 VAL A N 1
ATOM 557 C CA . VAL A 1 72 ? -24.247 -1.754 20.987 1.00 96.50 72 VAL A CA 1
ATOM 558 C C . VAL A 1 72 ? -25.035 -0.510 21.394 1.00 96.50 72 VAL A C 1
ATOM 560 O O . VAL A 1 72 ? -26.217 -0.614 21.730 1.00 96.50 72 VAL A O 1
ATOM 563 N N . VAL A 1 73 ? -24.421 0.674 21.315 1.00 97.00 73 VAL A N 1
ATOM 564 C CA . VAL A 1 73 ? -25.091 1.949 21.612 1.00 97.00 73 VAL A CA 1
ATOM 565 C C . VAL A 1 73 ? -26.272 2.176 20.668 1.00 97.00 73 VAL A C 1
ATOM 567 O O . VAL A 1 73 ? -27.370 2.490 21.133 1.00 97.00 73 VAL A O 1
ATOM 570 N N . VAL A 1 74 ? -26.093 1.943 19.364 1.00 96.50 74 VAL A N 1
ATOM 571 C CA . VAL A 1 74 ? -27.174 2.055 18.371 1.00 96.50 74 VAL A CA 1
ATOM 572 C C . VAL A 1 74 ? -28.318 1.094 18.692 1.00 96.50 74 VAL A C 1
ATOM 574 O O . VAL A 1 74 ? -29.482 1.502 18.659 1.00 96.50 74 VAL A O 1
ATOM 577 N N . ILE A 1 75 ? -28.027 -0.156 19.069 1.00 96.56 75 ILE A N 1
ATOM 578 C CA . ILE A 1 75 ? -29.053 -1.134 19.466 1.00 96.56 75 ILE A CA 1
ATOM 579 C C . ILE A 1 75 ? -29.825 -0.652 20.701 1.00 96.56 75 ILE A C 1
ATOM 581 O O . ILE A 1 75 ? -31.056 -0.737 20.728 1.00 96.56 75 ILE A O 1
ATOM 585 N N . ILE A 1 76 ? -29.134 -0.138 21.723 1.00 96.25 76 ILE A N 1
ATOM 586 C CA . ILE A 1 76 ? -29.763 0.365 22.954 1.00 96.25 76 ILE A CA 1
ATOM 587 C C . ILE A 1 76 ? -30.668 1.563 22.650 1.00 96.25 76 ILE A C 1
ATOM 589 O O . ILE A 1 76 ? -31.822 1.586 23.086 1.00 96.25 76 ILE A O 1
ATOM 593 N N . LEU A 1 77 ? -30.186 2.532 21.868 1.00 95.62 77 LEU A N 1
ATOM 594 C CA . LEU A 1 77 ? -30.971 3.698 21.455 1.00 95.62 77 LEU A CA 1
ATOM 595 C C . LEU A 1 77 ? -32.188 3.287 20.622 1.00 95.62 77 LEU A C 1
ATOM 597 O O . LEU A 1 77 ? -33.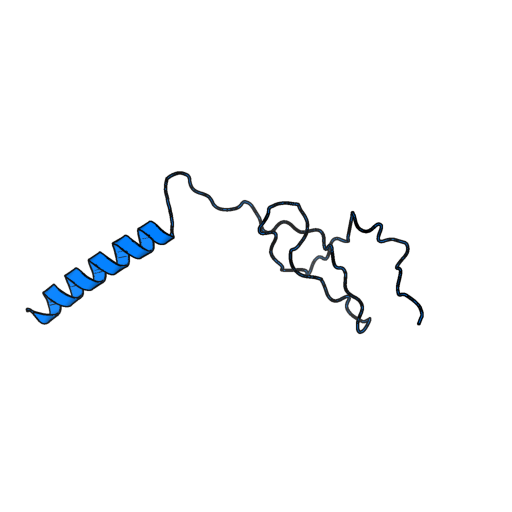300 3.721 20.914 1.00 95.62 77 LEU A O 1
ATOM 601 N N . SER A 1 78 ? -32.014 2.378 19.662 1.00 93.88 78 SER A N 1
ATOM 602 C CA . SER A 1 78 ? -33.109 1.849 18.838 1.00 93.88 78 SER A CA 1
ATOM 603 C C . SER A 1 78 ? -34.187 1.171 19.689 1.00 93.88 78 SER A C 1
ATOM 605 O O . SER A 1 78 ? -35.382 1.338 19.443 1.00 93.88 78 SER A O 1
ATOM 607 N N . LYS A 1 79 ? -33.781 0.430 20.730 1.00 92.38 79 LYS A N 1
ATOM 608 C CA . LYS A 1 79 ? -34.709 -0.184 21.691 1.00 92.38 79 LYS A CA 1
ATOM 609 C C . LYS A 1 79 ? -35.423 0.859 22.551 1.00 92.38 79 LYS A C 1
ATOM 611 O O . LYS A 1 79 ? -36.607 0.690 22.826 1.00 92.38 79 LYS A O 1
ATOM 616 N N . LYS A 1 80 ? -34.731 1.926 22.966 1.00 92.50 80 LYS A N 1
ATOM 617 C CA . LYS A 1 80 ? -35.328 3.026 23.738 1.00 92.50 80 LYS A CA 1
ATOM 618 C C . LYS A 1 80 ? -36.353 3.801 22.906 1.00 92.50 80 LYS A C 1
ATOM 620 O O . LYS A 1 80 ? -37.418 4.108 23.425 1.00 92.50 80 LYS A O 1
ATOM 625 N N . LEU A 1 81 ? -36.063 4.046 21.627 1.00 89.94 81 LEU A N 1
ATOM 626 C CA . LEU A 1 81 ? -36.968 4.728 20.697 1.00 89.94 81 LEU A CA 1
ATOM 627 C C . LEU A 1 81 ? -38.227 3.909 20.400 1.00 89.94 81 LEU A C 1
ATOM 629 O O . LEU A 1 81 ? -39.311 4.462 20.438 1.00 89.94 81 LEU A O 1
ATOM 633 N N . LYS A 1 82 ? -38.113 2.590 20.181 1.00 88.31 82 LYS A N 1
ATOM 634 C CA . LYS A 1 82 ? -39.288 1.714 19.979 1.00 88.31 82 LYS A CA 1
ATOM 635 C C . LYS A 1 82 ? -40.194 1.580 21.209 1.00 88.31 82 LYS A C 1
ATOM 637 O O . LYS A 1 82 ? -41.294 1.052 21.089 1.00 88.31 82 LYS A O 1
ATOM 642 N N . LYS A 1 83 ? -39.699 1.950 22.391 1.00 76.25 83 LYS A N 1
ATOM 643 C CA . LYS A 1 83 ? -40.439 1.875 23.656 1.00 76.25 83 LYS A CA 1
ATOM 644 C C . LYS A 1 83 ? -41.125 3.202 24.022 1.00 76.25 83 LYS A C 1
ATOM 646 O O . LYS A 1 83 ? -41.945 3.197 24.936 1.00 76.25 83 LYS A O 1
ATOM 651 N N . SER A 1 84 ? -40.768 4.302 23.356 1.00 65.19 84 SER A N 1
ATOM 652 C CA . SER A 1 84 ? -41.459 5.595 23.447 1.00 65.19 84 SER A CA 1
ATOM 653 C C . SER A 1 84 ? -42.582 5.682 22.42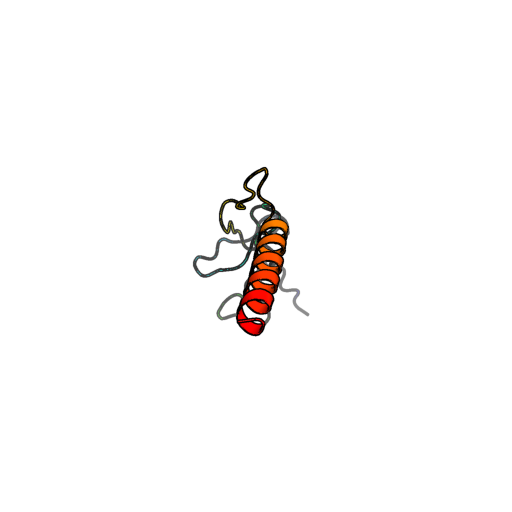4 1.00 65.19 84 SER A C 1
ATOM 655 O O . SER A 1 84 ? -43.454 6.544 22.661 1.00 65.19 84 SER A O 1
#

pLDDT: mean 83.06, std 13.77, range [41.78, 97.0]

Foldseek 3Di:
DPDPPPVVCPVPDWEEDPPDDAADPVQPQFGCDWADDPPDPPDTGNTHGDDNDDDPCDPPDDPVVVVVVVVVVVVVVVVVVVVD

Radius of gyration: 22.48 Å; Cα contacts (8 Å, |Δi|>4): 79; chains: 1; bounding box: 58×27×50 Å

Solvent-accessible surface area (backbone atoms only — not comparable to full-atom values): 5482 Å² total; per-residue (Å²): 134,82,76,86,73,56,90,81,57,78,89,81,55,55,52,80,53,97,82,67,80,66,46,30,92,82,73,79,50,37,19,78,48,63,42,74,44,85,95,44,90,97,42,62,43,71,38,26,44,36,76,74,65,83,80,86,76,52,89,95,61,54,66,71,56,52,54,48,54,51,51,53,52,50,52,52,50,54,53,54,58,76,72,108

Secondary structure (DSSP, 8-state):
------TT--SS---B-TT-----TT-SSB-SSPEEPTTSTT-EESS-B---------TT--HHHHHHHHHHHHHHHHHHHHH-

Mean predicted aligned error: 11.42 Å